Protein AF-A0A662ZJN0-F1 (afdb_monomer_lite)

pLDDT: mean 92.89, std 5.49, range [61.62, 97.25]

Organism: NCBI:txid867

Foldseek 3Di:
DFAEWEWEWDDDPFKIKIWIWDPPVVVDHIGTPDMDMDGDDPPVVVVVVVVVVCVVPVRYDYDYDD

Structure (mmCIF, N/CA/C/O backbone):
data_AF-A0A662ZJN0-F1
#
_entry.id   AF-A0A662ZJN0-F1
#
loop_
_atom_site.group_PDB
_atom_site.id
_atom_site.type_symbol
_atom_site.label_atom_id
_atom_site.label_alt_id
_atom_site.label_comp_id
_atom_site.label_asym_id
_atom_site.label_entity_id
_atom_site.label_seq_id
_atom_site.pdbx_PDB_ins_code
_atom_site.Cartn_x
_atom_site.Cartn_y
_atom_site.Cartn_z
_atom_site.occupancy
_atom_site.B_iso_or_equiv
_atom_site.auth_seq_id
_atom_site.auth_comp_id
_atom_site.auth_asym_id
_atom_site.auth_atom_id
_atom_site.pdbx_PDB_model_num
ATOM 1 N N . MET A 1 1 ? -6.049 1.604 21.397 1.00 73.94 1 MET A N 1
ATOM 2 C CA . MET A 1 1 ? -5.379 0.544 20.620 1.00 73.94 1 MET A CA 1
ATOM 3 C C . MET A 1 1 ? -5.378 1.007 19.179 1.00 73.94 1 MET A C 1
ATOM 5 O O . MET A 1 1 ? -6.440 1.416 18.721 1.00 73.94 1 MET A O 1
ATOM 9 N N . ASN A 1 2 ? -4.220 1.057 18.526 1.00 85.56 2 ASN A N 1
ATOM 10 C CA . ASN A 1 2 ? -4.147 1.470 17.124 1.00 85.56 2 ASN A CA 1
ATOM 11 C C . ASN A 1 2 ? -4.824 0.411 16.245 1.00 85.56 2 ASN A C 1
ATOM 13 O O . ASN A 1 2 ? -4.841 -0.772 16.595 1.00 85.56 2 ASN A O 1
ATOM 17 N N . LYS A 1 3 ? -5.408 0.831 15.122 1.00 89.44 3 LYS A N 1
ATOM 18 C CA . LYS A 1 3 ? -5.964 -0.104 14.138 1.00 89.44 3 LYS A CA 1
ATOM 19 C C . LYS A 1 3 ? -4.843 -0.674 13.281 1.00 89.44 3 LYS A C 1
ATOM 21 O O . LYS A 1 3 ? -3.978 0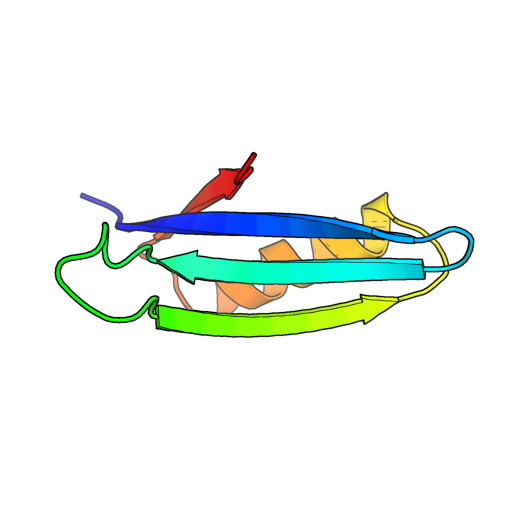.073 12.835 1.00 89.44 3 LYS A O 1
ATOM 26 N N . ILE A 1 4 ? -4.884 -1.974 13.014 1.00 92.62 4 ILE A N 1
ATOM 27 C CA . ILE A 1 4 ? -3.938 -2.604 12.092 1.00 92.62 4 ILE A CA 1
ATOM 28 C C . ILE A 1 4 ? -4.465 -2.443 10.672 1.00 92.62 4 ILE A C 1
ATOM 30 O O . ILE A 1 4 ? -5.585 -2.852 10.378 1.00 92.62 4 ILE A O 1
ATOM 34 N N . ILE A 1 5 ? -3.641 -1.870 9.800 1.00 94.69 5 ILE A N 1
ATOM 35 C CA . ILE A 1 5 ? -3.888 -1.797 8.361 1.00 94.69 5 ILE A CA 1
ATOM 36 C C . ILE A 1 5 ? -2.860 -2.658 7.655 1.00 94.69 5 ILE A C 1
ATOM 38 O O . ILE A 1 5 ? -1.656 -2.512 7.874 1.00 94.69 5 ILE A O 1
ATOM 42 N N . TYR A 1 6 ? -3.344 -3.542 6.794 1.00 96.12 6 TYR A N 1
ATOM 43 C CA . TYR A 1 6 ? -2.488 -4.390 5.987 1.00 96.12 6 TYR A CA 1
ATOM 44 C C . TYR A 1 6 ? -2.105 -3.654 4.714 1.00 96.12 6 TYR A C 1
ATOM 46 O O . TYR A 1 6 ? -2.922 -2.933 4.141 1.00 96.12 6 TYR A O 1
ATOM 54 N N . ILE A 1 7 ? -0.865 -3.835 4.270 1.00 96.50 7 ILE A N 1
ATOM 55 C CA . ILE A 1 7 ? -0.447 -3.487 2.913 1.00 96.50 7 ILE A CA 1
ATOM 56 C C . ILE A 1 7 ? -0.081 -4.781 2.204 1.00 96.50 7 ILE A C 1
ATOM 58 O O . ILE A 1 7 ? 0.907 -5.415 2.569 1.00 96.50 7 ILE A O 1
ATOM 62 N N . GLY A 1 8 ? -0.880 -5.161 1.212 1.00 95.81 8 GLY A N 1
ATOM 63 C CA . GLY A 1 8 ? -0.551 -6.236 0.284 1.00 95.81 8 GLY A CA 1
ATOM 64 C C . GLY A 1 8 ? 0.283 -5.701 -0.876 1.00 95.81 8 GLY A C 1
ATOM 65 O O . GLY A 1 8 ? 0.100 -4.553 -1.301 1.00 95.81 8 GLY A O 1
ATOM 66 N N . MET A 1 9 ? 1.185 -6.535 -1.387 1.00 94.50 9 MET A N 1
ATOM 67 C CA . MET A 1 9 ? 1.969 -6.245 -2.581 1.00 94.50 9 MET A CA 1
ATOM 68 C C . MET A 1 9 ? 1.734 -7.321 -3.633 1.00 94.50 9 MET A C 1
ATOM 70 O O . MET A 1 9 ? 2.016 -8.490 -3.398 1.00 94.50 9 MET A O 1
ATOM 74 N N . ASP A 1 10 ? 1.291 -6.898 -4.809 1.00 94.94 10 ASP A N 1
ATOM 75 C CA . ASP A 1 10 ? 1.214 -7.746 -5.990 1.00 94.94 10 ASP A CA 1
ATOM 76 C C . ASP A 1 10 ? 2.393 -7.433 -6.921 1.00 94.94 10 ASP A C 1
ATOM 78 O O . ASP A 1 10 ? 2.631 -6.273 -7.285 1.00 94.94 10 ASP A O 1
ATOM 82 N N . VAL A 1 11 ? 3.167 -8.463 -7.264 1.00 92.25 11 VAL A N 1
ATOM 83 C CA . VAL A 1 11 ? 4.438 -8.350 -7.987 1.00 92.25 11 VAL A CA 1
ATOM 84 C C . VAL A 1 11 ? 4.284 -8.942 -9.380 1.00 92.25 11 VAL A C 1
ATOM 86 O O . VAL A 1 11 ? 4.100 -10.145 -9.543 1.00 92.25 11 VAL A O 1
ATOM 89 N N . HIS A 1 12 ? 4.447 -8.100 -10.396 1.00 90.75 12 HIS A N 1
ATOM 90 C CA . HIS A 1 12 ? 4.467 -8.511 -11.795 1.00 90.75 12 HIS A CA 1
ATOM 91 C C . HIS A 1 12 ? 5.877 -8.394 -12.376 1.00 90.75 12 HIS A C 1
ATOM 93 O O . HIS A 1 12 ? 6.767 -7.769 -11.804 1.00 90.75 12 HIS A O 1
ATOM 99 N N . SER A 1 13 ? 6.078 -8.937 -13.580 1.00 90.56 13 SER A N 1
ATOM 100 C CA . SER A 1 13 ? 7.386 -8.959 -14.250 1.00 90.56 13 SER A CA 1
ATOM 101 C C . SER A 1 13 ? 8.026 -7.578 -14.448 1.00 90.56 13 SER A C 1
ATOM 103 O O . SER A 1 13 ? 9.243 -7.492 -14.573 1.00 90.56 13 SER A O 1
ATOM 105 N N . SER A 1 14 ? 7.234 -6.503 -14.507 1.00 93.19 14 SER A N 1
ATOM 106 C CA . SER A 1 14 ? 7.726 -5.144 -14.784 1.00 93.19 14 SER A CA 1
ATOM 107 C C . SER A 1 14 ? 7.161 -4.059 -13.865 1.00 93.19 14 SER A C 1
ATOM 109 O O . SER A 1 14 ? 7.337 -2.875 -14.151 1.00 93.19 14 SER A O 1
ATOM 111 N N . ASN A 1 15 ? 6.374 -4.423 -12.850 1.00 95.25 15 ASN A N 1
ATOM 112 C CA . ASN A 1 15 ? 5.754 -3.463 -11.941 1.00 95.25 15 ASN A CA 1
ATOM 113 C C . ASN A 1 15 ? 5.359 -4.106 -10.608 1.00 95.25 15 ASN A C 1
ATOM 115 O O . ASN A 1 15 ? 5.284 -5.326 -10.477 1.00 95.25 15 ASN A O 1
ATOM 119 N N . PHE A 1 16 ? 5.079 -3.243 -9.643 1.00 96.25 16 PHE A N 1
ATOM 120 C CA . PHE A 1 16 ? 4.587 -3.578 -8.319 1.00 96.25 16 PHE A CA 1
ATOM 121 C C . PHE A 1 16 ? 3.295 -2.814 -8.081 1.00 96.25 16 PHE A C 1
ATOM 123 O O . PHE A 1 16 ? 3.189 -1.643 -8.4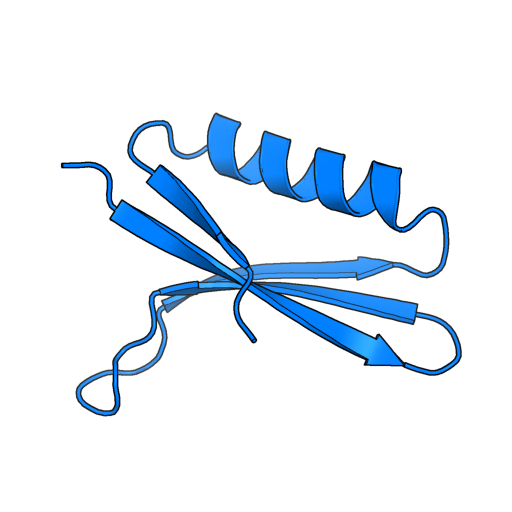60 1.00 96.25 16 PHE A O 1
ATOM 130 N N . THR A 1 17 ? 2.343 -3.453 -7.416 1.00 96.94 17 THR A N 1
ATOM 131 C CA . THR A 1 17 ? 1.117 -2.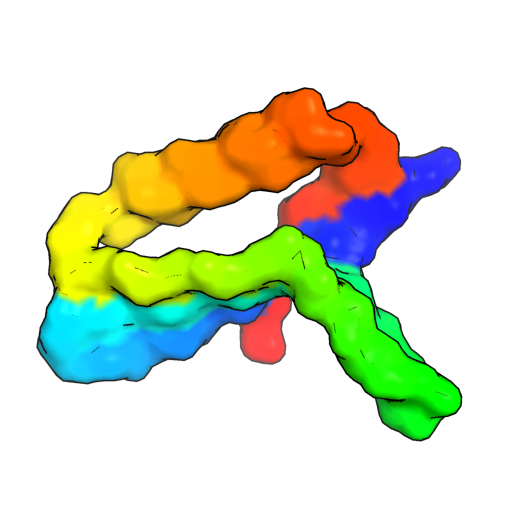817 -6.945 1.00 96.94 17 THR A CA 1
ATOM 132 C C . THR A 1 17 ? 1.049 -2.944 -5.431 1.00 96.94 17 THR A C 1
ATOM 134 O O . THR A 1 17 ? 1.095 -4.052 -4.913 1.00 96.94 17 THR A O 1
ATOM 137 N N . LEU A 1 18 ? 0.927 -1.825 -4.719 1.00 96.88 18 LEU A N 1
ATOM 138 C CA . LEU A 1 18 ? 0.666 -1.812 -3.278 1.00 96.88 18 LEU A CA 1
ATOM 139 C C . LEU A 1 18 ? -0.800 -1.474 -3.032 1.00 96.88 18 LEU A C 1
ATOM 141 O O . LEU A 1 18 ? -1.315 -0.527 -3.629 1.00 96.88 18 LEU A O 1
ATOM 145 N N . CYS A 1 19 ? -1.448 -2.204 -2.129 1.00 97.00 19 CYS A N 1
ATOM 146 C CA . CYS A 1 19 ? -2.827 -1.965 -1.716 1.00 97.00 19 CYS A CA 1
ATOM 147 C C . CYS A 1 19 ? -2.925 -1.974 -0.192 1.00 97.00 19 CYS A C 1
ATOM 149 O O . CYS A 1 19 ? -2.538 -2.954 0.439 1.00 97.00 19 CYS A O 1
ATOM 151 N N . SER A 1 20 ? -3.451 -0.899 0.398 1.00 96.50 20 SER A N 1
ATOM 152 C CA . SER A 1 20 ? -3.726 -0.832 1.834 1.00 96.50 20 SER A CA 1
ATOM 153 C C . SER A 1 20 ? -5.186 -1.143 2.119 1.00 96.50 20 SER A C 1
ATOM 155 O O . SER A 1 20 ? -6.081 -0.545 1.516 1.00 96.50 20 SER A O 1
ATOM 157 N N . PHE A 1 21 ? -5.434 -2.060 3.050 1.00 95.06 21 PHE A N 1
ATOM 158 C CA . PHE A 1 21 ? -6.779 -2.522 3.362 1.00 95.06 21 PHE A CA 1
ATOM 159 C C . PHE A 1 21 ? -6.934 -2.998 4.810 1.00 95.06 21 PHE A C 1
ATOM 161 O O . PHE A 1 21 ? -5.972 -3.335 5.501 1.00 95.06 21 PHE A O 1
ATOM 168 N N . GLU A 1 22 ? -8.177 -2.990 5.278 1.00 93.94 22 GLU A N 1
ATOM 169 C CA . GLU A 1 22 ? -8.617 -3.650 6.507 1.00 93.94 22 GLU A CA 1
ATOM 170 C C . GLU A 1 22 ? -9.486 -4.838 6.071 1.00 93.94 22 GLU A C 1
ATOM 172 O O . GLU A 1 22 ? -10.501 -4.611 5.403 1.00 93.94 22 GLU A O 1
ATOM 177 N N . PRO A 1 23 ? -9.076 -6.085 6.363 1.00 91.56 23 PRO A N 1
ATOM 178 C CA . PRO A 1 23 ? -9.801 -7.261 5.917 1.00 91.56 23 PRO A CA 1
ATOM 179 C C . PRO A 1 23 ? -11.148 -7.359 6.630 1.00 91.56 23 PRO A C 1
ATOM 181 O O . PRO A 1 23 ? -11.230 -7.230 7.852 1.00 91.56 23 PRO A O 1
ATOM 184 N N . GLY A 1 24 ? -12.202 -7.648 5.874 1.00 92.75 24 GLY A N 1
ATOM 185 C CA . GLY A 1 24 ? -13.531 -7.911 6.421 1.00 92.75 24 GLY A CA 1
ATOM 186 C C . GLY A 1 24 ? -13.704 -9.341 6.942 1.00 92.75 24 GLY A C 1
ATOM 187 O O . GLY A 1 24 ? -14.773 -9.690 7.446 1.00 92.75 24 GLY A O 1
ATOM 188 N N . TYR A 1 25 ? -12.667 -10.182 6.818 1.00 88.88 25 TYR A N 1
ATOM 189 C CA . TYR A 1 25 ? -12.622 -11.580 7.274 1.00 88.88 25 TYR A CA 1
ATOM 190 C C . TYR A 1 25 ? -13.817 -12.428 6.803 1.00 88.88 25 TYR A C 1
ATOM 192 O O . TYR A 1 25 ? -14.284 -13.314 7.516 1.00 88.88 25 TYR A O 1
ATOM 200 N N . GLY A 1 26 ? -14.345 -12.135 5.611 1.00 89.81 26 GLY A N 1
ATOM 201 C CA . GLY A 1 26 ? -15.514 -12.816 5.048 1.00 89.81 26 GLY A CA 1
ATOM 202 C C . GLY A 1 26 ? -16.852 -12.457 5.706 1.00 89.81 26 GLY A C 1
ATOM 203 O O . GLY A 1 26 ? -17.885 -12.962 5.278 1.00 89.81 26 GLY A O 1
ATOM 204 N N . MET A 1 27 ? -16.853 -11.584 6.718 1.00 93.31 27 MET A N 1
ATOM 205 C CA . MET A 1 27 ? -18.063 -11.064 7.368 1.00 93.31 27 MET A CA 1
ATOM 206 C C . MET A 1 27 ? -18.538 -9.773 6.695 1.00 93.31 27 MET A C 1
ATOM 208 O O . MET A 1 27 ? -19.736 -9.509 6.620 1.00 93.31 27 MET A O 1
ATOM 212 N N . THR A 1 28 ? -17.593 -8.974 6.199 1.00 94.69 28 THR A N 1
ATOM 213 C CA . THR A 1 28 ? -17.837 -7.776 5.392 1.00 94.69 28 THR A CA 1
ATOM 214 C C . THR A 1 28 ? -16.873 -7.733 4.213 1.00 94.69 28 THR A C 1
ATOM 216 O O . THR A 1 28 ? -15.908 -8.496 4.161 1.00 94.69 28 THR A O 1
ATOM 219 N N . GLU A 1 29 ? -17.117 -6.824 3.272 1.00 94.12 29 GLU A N 1
ATOM 220 C CA . GLU A 1 29 ? -16.127 -6.494 2.248 1.00 94.12 29 GLU A CA 1
ATOM 221 C C . GLU A 1 29 ? -14.874 -5.879 2.882 1.00 94.12 29 GLU A C 1
ATOM 223 O O . GLU A 1 29 ? -14.940 -5.235 3.939 1.00 94.12 29 GLU A O 1
ATOM 228 N N . ASP A 1 30 ? -13.735 -6.076 2.222 1.00 94.12 30 ASP A N 1
ATOM 229 C CA . ASP A 1 30 ? -12.477 -5.459 2.618 1.00 94.12 30 ASP A CA 1
ATOM 230 C C . ASP A 1 30 ? -12.550 -3.950 2.417 1.00 94.12 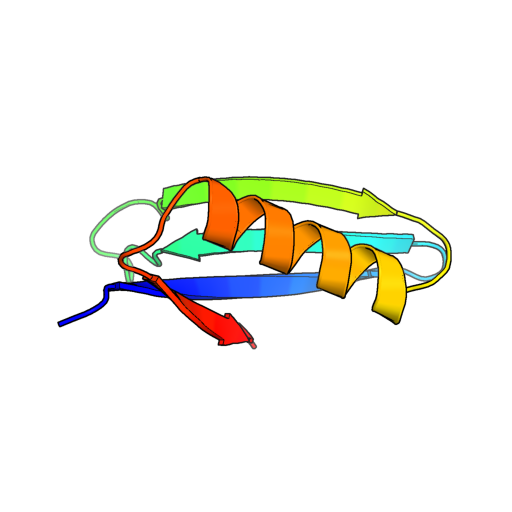30 ASP A C 1
ATOM 232 O O . ASP A 1 30 ? -12.961 -3.438 1.372 1.00 94.12 30 ASP A O 1
ATOM 236 N N . LYS A 1 31 ? -12.100 -3.206 3.422 1.00 94.69 31 LYS A N 1
ATOM 237 C CA . LYS A 1 31 ? -12.062 -1.754 3.334 1.00 94.69 31 LYS A CA 1
ATOM 238 C C . LYS A 1 31 ? -10.742 -1.310 2.730 1.00 94.69 31 LYS A C 1
ATOM 240 O O . LYS A 1 31 ? -9.719 -1.315 3.410 1.00 94.69 31 LYS A O 1
ATOM 245 N N . ILE A 1 32 ? -10.781 -0.874 1.475 1.00 95.06 32 ILE A N 1
ATOM 246 C CA . ILE A 1 32 ? -9.610 -0.373 0.748 1.00 95.06 32 ILE A CA 1
ATOM 247 C C . ILE A 1 32 ? -9.356 1.101 1.089 1.00 95.06 32 ILE A C 1
ATOM 249 O O . ILE A 1 32 ? -10.263 1.932 1.025 1.00 95.06 32 ILE A O 1
ATOM 253 N N . PHE A 1 33 ? -8.114 1.440 1.436 1.00 94.06 33 PHE A N 1
ATOM 254 C CA . PHE A 1 33 ? -7.694 2.816 1.742 1.00 94.06 33 PHE A CA 1
ATOM 255 C C . PHE A 1 33 ? -6.925 3.469 0.596 1.00 94.06 33 PHE A C 1
ATOM 257 O O . PHE A 1 33 ? -6.929 4.691 0.467 1.00 94.06 33 PHE A O 1
ATOM 264 N N . GLY A 1 34 ? -6.287 2.671 -0.254 1.00 94.56 34 GLY A N 1
ATOM 265 C CA . GLY A 1 34 ? -5.638 3.168 -1.454 1.00 94.56 34 GLY A CA 1
ATOM 266 C C . GLY A 1 34 ? -4.876 2.082 -2.187 1.00 94.56 34 GLY A C 1
ATOM 267 O O . GLY A 1 34 ? -4.510 1.059 -1.611 1.00 94.56 34 GLY A O 1
ATOM 268 N N . GLN A 1 35 ? -4.569 2.352 -3.448 1.00 96.44 35 GLN A N 1
ATOM 269 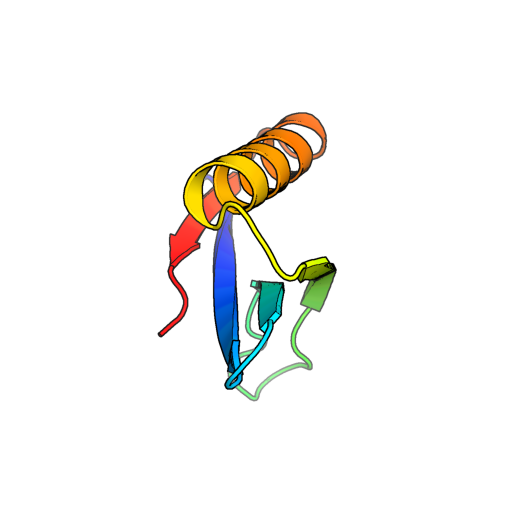C CA . GLN A 1 35 ? -3.787 1.475 -4.305 1.00 96.44 35 GLN A CA 1
ATOM 270 C C . GLN A 1 35 ? -2.859 2.315 -5.179 1.00 96.44 35 GLN A C 1
ATOM 272 O O . GLN A 1 35 ? -3.242 3.389 -5.645 1.00 96.44 35 GLN A O 1
ATOM 277 N N . VAL A 1 36 ? -1.637 1.839 -5.403 1.00 96.62 36 VAL A N 1
ATOM 278 C CA . VAL A 1 36 ? -0.698 2.457 -6.345 1.00 96.62 36 VAL A CA 1
ATOM 279 C C . VAL A 1 36 ? 0.059 1.384 -7.108 1.00 96.62 36 VAL A C 1
ATOM 281 O O . VAL A 1 36 ? 0.422 0.363 -6.533 1.00 96.62 36 VAL A O 1
ATOM 284 N N . GLN A 1 37 ? 0.323 1.639 -8.388 1.00 97.25 37 GLN A N 1
ATOM 285 C CA . GLN A 1 37 ? 1.212 0.829 -9.212 1.00 97.25 37 GLN A CA 1
ATOM 286 C C . GLN A 1 37 ? 2.444 1.649 -9.610 1.00 97.25 37 GLN A C 1
ATOM 288 O O . GLN A 1 37 ? 2.321 2.819 -9.976 1.00 97.25 37 GLN A O 1
ATOM 293 N N . PHE A 1 38 ? 3.629 1.046 -9.553 1.00 96.25 38 PHE A N 1
ATOM 294 C CA . PHE A 1 38 ? 4.892 1.670 -9.961 1.00 96.25 38 PHE A CA 1
ATOM 295 C C . PHE A 1 38 ? 5.867 0.633 -10.537 1.00 96.25 38 PHE A C 1
ATOM 297 O O . PHE A 1 38 ? 5.729 -0.563 -10.294 1.00 96.25 38 PHE A O 1
ATOM 304 N N . LYS A 1 39 ? 6.838 1.083 -11.342 1.00 95.00 39 LYS A N 1
ATOM 305 C CA . LYS A 1 39 ? 7.771 0.199 -12.073 1.00 95.00 39 LYS A CA 1
ATOM 306 C C . LYS A 1 39 ? 9.178 0.129 -11.481 1.00 95.00 39 LYS A C 1
ATOM 308 O O . LYS A 1 39 ? 9.841 -0.889 -11.615 1.00 95.00 39 LYS A O 1
ATOM 313 N N . GLU A 1 40 ? 9.633 1.201 -10.845 1.00 90.06 40 GLU A N 1
ATOM 314 C CA . GLU A 1 40 ? 11.028 1.370 -10.424 1.00 90.06 40 GLU A CA 1
ATOM 315 C C . GLU A 1 40 ? 11.109 1.714 -8.936 1.00 90.06 40 GLU A C 1
ATOM 317 O O . GLU A 1 40 ? 10.112 2.114 -8.344 1.00 90.06 40 GLU A O 1
ATOM 322 N N . ASP A 1 41 ? 12.294 1.555 -8.342 1.00 93.00 41 ASP A N 1
ATOM 323 C CA . ASP A 1 41 ? 12.619 1.937 -6.959 1.00 93.00 41 ASP A CA 1
ATOM 324 C C . ASP A 1 41 ? 11.579 1.473 -5.917 1.00 93.00 41 ASP A C 1
ATOM 326 O O . ASP A 1 41 ? 10.850 2.264 -5.306 1.00 93.00 41 ASP A O 1
ATOM 330 N N . LEU A 1 42 ? 11.500 0.148 -5.743 1.00 92.12 42 LEU A N 1
ATOM 331 C CA . LEU A 1 42 ? 10.550 -0.510 -4.844 1.00 92.12 42 LEU A CA 1
ATOM 332 C C . LEU A 1 42 ? 10.602 0.056 -3.423 1.00 92.12 42 LEU A C 1
ATOM 334 O O . LEU A 1 42 ? 9.558 0.328 -2.833 1.00 92.12 42 LEU A O 1
ATOM 338 N N . ILE A 1 43 ? 11.806 0.251 -2.886 1.00 94.44 43 ILE A N 1
ATOM 339 C CA . ILE A 1 43 ? 11.999 0.690 -1.503 1.00 94.44 43 ILE A CA 1
ATOM 340 C C . ILE A 1 43 ? 11.449 2.106 -1.334 1.00 94.44 43 ILE A C 1
ATOM 342 O O . ILE A 1 43 ? 10.549 2.317 -0.522 1.00 94.44 43 ILE A O 1
ATOM 346 N N . LYS A 1 44 ? 11.897 3.059 -2.158 1.00 96.75 44 LYS A N 1
ATOM 347 C CA . LYS A 1 44 ? 11.484 4.461 -2.035 1.00 96.75 44 LYS A CA 1
ATOM 348 C C . LYS A 1 44 ? 9.989 4.653 -2.262 1.00 96.75 44 LYS A C 1
ATOM 350 O O . LYS A 1 44 ? 9.351 5.446 -1.565 1.00 96.75 44 LYS A O 1
ATOM 355 N N . ASN A 1 45 ? 9.410 3.946 -3.234 1.00 96.25 45 ASN A N 1
ATOM 356 C CA . ASN A 1 45 ? 7.977 4.046 -3.505 1.00 96.25 45 ASN A CA 1
ATOM 357 C C . ASN A 1 45 ? 7.135 3.424 -2.384 1.00 96.25 45 ASN A C 1
ATOM 359 O O . ASN A 1 45 ? 6.116 4.006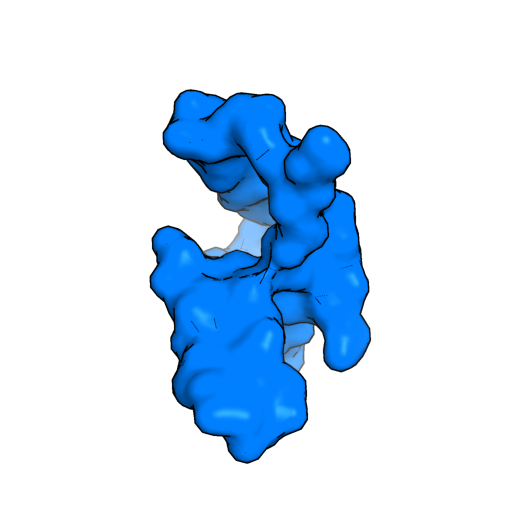 -2.005 1.00 96.25 45 ASN A O 1
ATOM 363 N N . THR A 1 46 ? 7.595 2.321 -1.789 1.00 95.44 46 THR A N 1
ATOM 364 C CA . THR A 1 46 ? 6.948 1.709 -0.619 1.00 95.44 46 THR A CA 1
ATOM 365 C C . THR A 1 46 ? 7.022 2.624 0.603 1.00 95.44 46 THR A C 1
ATOM 367 O O . THR A 1 46 ? 5.998 2.885 1.236 1.00 95.44 46 THR A O 1
ATOM 370 N N . GLU A 1 47 ? 8.192 3.192 0.906 1.00 96.25 47 GLU A N 1
ATOM 371 C CA . GLU A 1 47 ? 8.359 4.153 2.004 1.00 96.25 47 GLU A CA 1
ATOM 372 C C . GLU A 1 47 ? 7.461 5.379 1.827 1.00 96.25 47 GLU A C 1
ATOM 374 O O . GLU A 1 47 ? 6.769 5.794 2.759 1.00 96.25 47 GLU A O 1
ATOM 379 N N . LYS A 1 48 ? 7.419 5.944 0.614 1.00 96.69 48 LYS A N 1
ATOM 380 C CA . LYS A 1 48 ? 6.549 7.079 0.291 1.00 96.69 48 LYS A CA 1
ATOM 381 C C . LYS A 1 48 ? 5.077 6.736 0.511 1.00 96.69 48 LYS A C 1
ATOM 383 O O . LYS A 1 48 ? 4.342 7.545 1.078 1.00 96.69 48 LYS A O 1
ATOM 388 N N . TYR A 1 49 ? 4.649 5.552 0.084 1.00 96.31 49 TYR A N 1
ATOM 389 C CA . TYR A 1 49 ? 3.277 5.087 0.260 1.00 96.31 49 TYR A CA 1
ATOM 390 C C . TYR A 1 49 ? 2.913 4.939 1.747 1.00 96.31 49 TYR A C 1
ATOM 392 O O . TYR A 1 49 ? 1.904 5.489 2.192 1.00 96.31 49 TYR A O 1
ATOM 400 N N . ILE A 1 50 ? 3.777 4.296 2.540 1.00 95.56 50 ILE A N 1
ATOM 401 C CA . ILE A 1 50 ? 3.605 4.132 3.993 1.00 95.56 50 ILE A CA 1
ATOM 402 C C . ILE A 1 50 ? 3.542 5.490 4.704 1.00 95.56 50 ILE A C 1
ATOM 404 O O . ILE A 1 50 ? 2.657 5.718 5.531 1.00 95.56 50 ILE A O 1
ATOM 408 N N . ASN A 1 51 ? 4.454 6.408 4.377 1.00 95.62 51 ASN A N 1
ATOM 409 C CA . ASN A 1 51 ? 4.508 7.733 4.996 1.00 95.62 51 ASN A CA 1
ATOM 410 C C . ASN A 1 51 ? 3.266 8.572 4.672 1.00 95.62 51 ASN A C 1
ATOM 412 O O . ASN A 1 51 ? 2.744 9.259 5.551 1.00 95.62 51 ASN A O 1
ATOM 416 N N . ASN A 1 52 ? 2.754 8.481 3.443 1.00 95.50 52 ASN A N 1
ATOM 417 C CA . ASN A 1 52 ? 1.501 9.131 3.063 1.00 95.50 52 ASN A CA 1
ATOM 418 C C . ASN A 1 52 ? 0.305 8.561 3.836 1.00 95.50 52 ASN A C 1
ATOM 420 O O . ASN A 1 52 ? -0.535 9.322 4.306 1.00 95.50 52 ASN A O 1
ATOM 424 N N . LEU A 1 53 ? 0.239 7.241 4.024 1.00 94.12 53 LEU A N 1
ATOM 425 C CA . LEU A 1 53 ? -0.845 6.625 4.788 1.00 94.12 53 LEU A CA 1
ATOM 426 C C . LEU A 1 53 ? -0.801 7.041 6.271 1.00 94.12 53 LEU A C 1
ATOM 428 O O . LEU A 1 53 ? -1.829 7.412 6.839 1.00 94.12 53 LEU A O 1
ATOM 432 N N . LYS A 1 54 ? 0.394 7.067 6.880 1.00 93.88 54 LYS A N 1
ATOM 433 C CA . LYS A 1 54 ? 0.605 7.525 8.267 1.00 93.88 54 LYS A CA 1
ATOM 434 C C . LYS A 1 54 ? 0.363 9.025 8.467 1.00 93.88 54 LYS A C 1
ATOM 436 O O . LYS A 1 54 ? 0.003 9.449 9.563 1.00 93.88 54 LYS A O 1
ATOM 441 N N . SER A 1 55 ? 0.567 9.853 7.439 1.00 94.69 55 SER A N 1
ATOM 442 C CA . SER A 1 55 ? 0.276 11.290 7.538 1.00 94.69 55 SER A CA 1
ATOM 443 C C . SER A 1 55 ? -1.230 11.568 7.534 1.00 94.69 55 SER A C 1
ATOM 445 O O . SER A 1 55 ? -1.682 12.497 8.203 1.00 94.69 55 SER A O 1
ATOM 447 N N . GLN A 1 56 ? -2.005 10.726 6.843 1.00 91.44 56 GLN A N 1
ATOM 448 C CA . GLN A 1 56 ? -3.465 10.802 6.775 1.00 91.44 56 GLN A CA 1
ATOM 449 C C . GLN A 1 56 ? -4.157 10.146 7.976 1.00 91.44 56 GLN A C 1
ATOM 451 O O . GLN A 1 56 ? -5.218 10.609 8.394 1.00 91.44 56 GLN A O 1
ATOM 456 N N . ARG A 1 57 ? -3.565 9.093 8.555 1.00 89.06 57 ARG A N 1
ATOM 457 C CA . ARG A 1 57 ? -4.055 8.447 9.778 1.00 89.06 57 ARG A CA 1
ATOM 458 C C . ARG A 1 57 ? -2.939 8.216 10.782 1.00 89.06 57 ARG A C 1
ATOM 460 O O . ARG A 1 57 ? -1.993 7.483 10.521 1.00 89.06 57 ARG A O 1
ATOM 467 N N . LYS A 1 58 ? -3.090 8.820 11.960 1.00 89.62 58 LYS A N 1
ATOM 468 C CA . LYS A 1 58 ? -2.119 8.732 13.062 1.00 89.62 58 LYS A CA 1
ATOM 469 C C . LYS A 1 58 ? -2.416 7.595 14.042 1.00 89.62 58 LYS A C 1
ATOM 471 O O . LYS A 1 58 ? -1.583 7.290 14.884 1.00 89.62 58 LYS A O 1
ATOM 476 N N . ASP A 1 59 ? -3.596 6.995 13.943 1.00 92.94 59 ASP A N 1
ATOM 477 C CA . ASP A 1 59 ? -4.141 5.964 14.830 1.00 92.94 59 ASP A CA 1
ATOM 478 C C . ASP A 1 59 ? -3.997 4.545 14.253 1.00 92.94 59 ASP A C 1
ATOM 480 O O . ASP A 1 59 ? -4.767 3.644 14.601 1.00 92.94 59 ASP A O 1
ATOM 484 N N . ILE A 1 60 ? -3.027 4.345 13.354 1.00 92.81 60 ILE A N 1
ATOM 485 C CA . ILE A 1 60 ? -2.802 3.070 12.674 1.00 92.81 60 ILE A CA 1
ATOM 486 C C . ILE A 1 60 ? -1.398 2.517 12.895 1.00 92.81 60 ILE A C 1
ATOM 488 O O . ILE A 1 60 ? -0.407 3.247 12.858 1.00 92.81 60 ILE A O 1
ATOM 492 N N . ASP A 1 61 ? -1.339 1.198 13.013 1.00 93.56 61 ASP A N 1
ATOM 493 C CA . ASP A 1 61 ? -0.130 0.414 12.814 1.00 93.56 61 ASP A CA 1
ATOM 494 C C . ASP A 1 61 ? -0.231 -0.280 11.452 1.00 93.56 61 ASP A C 1
ATOM 496 O O . ASP A 1 61 ? -1.311 -0.687 11.021 1.00 93.56 61 ASP A O 1
ATOM 500 N N . ILE A 1 62 ? 0.891 -0.380 10.744 1.00 93.50 62 ILE A N 1
ATOM 501 C CA . ILE A 1 62 ? 0.938 -0.960 9.400 1.00 93.50 62 ILE A CA 1
ATOM 502 C C . ILE A 1 62 ? 1.658 -2.299 9.471 1.00 93.50 62 ILE A C 1
ATOM 504 O O . ILE A 1 62 ? 2.772 -2.373 9.990 1.00 93.50 62 ILE A O 1
ATOM 508 N N . VAL A 1 63 ? 1.026 -3.332 8.922 1.00 93.81 63 VAL A N 1
ATOM 509 C CA . VAL A 1 63 ? 1.560 -4.696 8.844 1.00 93.81 63 VAL A CA 1
ATOM 510 C C . VAL A 1 63 ? 1.598 -5.131 7.380 1.00 93.81 63 VAL A C 1
ATOM 512 O O . VAL A 1 63 ? 0.749 -4.740 6.579 1.00 93.81 63 VAL A O 1
ATOM 515 N N . CYS A 1 64 ? 2.601 -5.923 7.007 1.00 88.56 64 CYS A N 1
ATOM 516 C CA . CYS A 1 64 ? 2.653 -6.524 5.678 1.00 88.56 64 CYS A CA 1
ATOM 517 C C . CYS A 1 64 ? 1.558 -7.597 5.562 1.00 88.56 64 CYS A C 1
ATOM 519 O O . CYS A 1 64 ? 1.510 -8.509 6.388 1.00 88.56 64 CYS A O 1
ATOM 521 N N . GLY A 1 65 ? 0.676 -7.469 4.571 1.00 79.31 65 GLY A N 1
ATOM 522 C CA . GLY A 1 65 ? -0.264 -8.526 4.202 1.00 79.31 65 GLY A CA 1
ATOM 523 C C . GLY A 1 65 ? 0.455 -9.544 3.323 1.00 79.31 65 GLY A C 1
ATOM 524 O O . GLY A 1 65 ? 1.041 -9.150 2.315 1.00 79.31 65 GLY A O 1
ATOM 525 N N . TYR A 1 66 ? 0.450 -10.812 3.738 1.00 61.62 66 TYR A N 1
ATOM 526 C CA . TYR A 1 66 ? 0.970 -11.930 2.947 1.00 61.62 66 TYR A CA 1
ATOM 527 C C . TYR A 1 66 ? -0.110 -12.475 2.015 1.00 61.62 66 TYR A C 1
ATOM 529 O O . TYR A 1 66 ? -1.274 -12.545 2.475 1.00 61.62 66 TYR A O 1
#

Radius of gyration: 12.29 Å; chains: 1; bounding box: 31×24×35 Å

Secondary structure (DSSP, 8-state):
-PEEEEEEEEEETTEEEEEEEE--BTTB--EEEEEEEESS-HHHHHHHHHHHHHHH-SSEEEEEE-

Sequence (66 aa):
MNKIIYIGMDVHSSNFTLCSFEPGYGMTEDKIFGQVQFKEDLIKNTEKYINNLKSQRKDIDIVCGY